Protein AF-A0A0L6WNC0-F1 (afdb_monomer)

Nearest PDB structures (foldseek):
  7a6g-assembly1_A  TM=7.742E-01  e=9.675E-08  Pseudomonas syringae pv. tomato
  3wmr-assembly3_C  TM=7.653E-01  e=1.031E-07  Streptomyces halstedii
  3nwo-assembly1_A  TM=6.683E-01  e=6.928E-06  Mycolicibacterium smegmatis MC2 155
  1xrp-assembly1_A  TM=7.077E-01  e=1.678E-04  Thermoplasma acidophilum
  1xrr-assembly1_A  TM=6.640E-01  e=1.220E-04  Thermoplasma acidophilum

Sequence (172 aa):
MPEDFSRDELIDLFIIELVNLLKKLDVKDSFSLVGHSWSPPGLRRLILTNSLASVDLWNQSNAQLIQAFPPSVQEGLIAGIFLGMTNPPQFFAALQEFHAVHGCTIKPFPPEYIYTLEQVFGLYGNPTVAAAGILQKESEDHRDESRKRWSIIDRLPQIRVPTFVINGRKDH

Structure (mmCIF, N/CA/C/O backbone):
data_AF-A0A0L6WNC0-F1
#
_entry.id   AF-A0A0L6WNC0-F1
#
loop_
_atom_site.group_PDB
_atom_site.id
_atom_site.type_symbol
_atom_site.label_atom_id
_atom_site.label_alt_id
_atom_site.label_comp_id
_atom_site.label_asym_id
_atom_site.label_entity_id
_atom_site.label_seq_id
_atom_site.pdbx_PDB_ins_code
_atom_site.Cartn_x
_atom_site.Cartn_y
_atom_site.Cartn_z
_atom_site.occupancy
_atom_site.B_iso_or_equiv
_atom_site.auth_seq_id
_atom_site.auth_comp_id
_atom_site.auth_asym_id
_atom_site.auth_atom_id
_atom_site.pdbx_PDB_model_num
ATOM 1 N N . MET A 1 1 ? 9.602 25.996 -1.889 1.00 30.64 1 MET A N 1
ATOM 2 C CA . MET A 1 1 ? 9.269 24.564 -1.773 1.00 30.64 1 MET A CA 1
ATOM 3 C C . MET A 1 1 ? 7.955 24.491 -1.025 1.00 30.64 1 MET A C 1
ATOM 5 O O . MET A 1 1 ? 7.821 25.287 -0.100 1.00 30.64 1 MET A O 1
ATOM 9 N N . PRO A 1 2 ? 6.980 23.663 -1.429 1.00 39.25 2 PRO A N 1
ATOM 10 C CA . PRO A 1 2 ? 5.874 23.360 -0.529 1.00 39.25 2 PRO A CA 1
ATOM 11 C C . PRO A 1 2 ? 6.473 22.732 0.734 1.00 39.25 2 PRO A C 1
ATOM 13 O O . PRO A 1 2 ? 7.497 22.058 0.642 1.00 39.25 2 PRO A O 1
ATOM 16 N N . GLU A 1 3 ? 5.905 23.025 1.897 1.00 45.56 3 GLU A N 1
ATOM 17 C CA . GLU A 1 3 ? 6.312 22.396 3.152 1.00 45.56 3 GLU A CA 1
ATOM 18 C C . GLU A 1 3 ? 6.183 20.873 2.995 1.00 45.56 3 GLU A C 1
ATOM 20 O O . GLU A 1 3 ? 5.107 20.370 2.664 1.00 45.56 3 GLU A O 1
ATOM 25 N N . ASP A 1 4 ? 7.297 20.151 3.140 1.00 62.91 4 ASP A N 1
ATOM 26 C CA . ASP A 1 4 ? 7.300 18.690 3.128 1.00 62.91 4 ASP A CA 1
ATOM 27 C C . ASP A 1 4 ? 6.566 18.229 4.394 1.00 62.91 4 ASP A C 1
ATOM 29 O O . ASP A 1 4 ? 7.131 18.263 5.487 1.00 62.91 4 ASP A O 1
ATOM 33 N N . PHE A 1 5 ? 5.299 17.825 4.261 1.00 61.28 5 PHE A N 1
ATOM 34 C CA . PHE A 1 5 ? 4.596 17.123 5.332 1.00 61.28 5 PHE A CA 1
ATOM 35 C C . PHE A 1 5 ? 5.359 15.840 5.657 1.00 61.28 5 PHE A C 1
ATOM 37 O O . PHE A 1 5 ? 5.644 15.024 4.773 1.00 61.28 5 PHE A O 1
ATOM 44 N N . SER A 1 6 ? 5.661 15.636 6.934 1.00 70.00 6 SER A N 1
ATOM 45 C CA . SER A 1 6 ? 6.123 14.342 7.409 1.00 70.00 6 SER A CA 1
ATOM 46 C C . SER A 1 6 ? 5.025 13.295 7.214 1.00 70.00 6 SER A C 1
ATOM 48 O O . SER A 1 6 ? 3.825 13.586 7.168 1.00 70.00 6 SER A O 1
ATOM 50 N N . ARG A 1 7 ? 5.425 12.028 7.098 1.00 72.88 7 ARG A N 1
ATOM 51 C CA . ARG A 1 7 ? 4.466 10.935 6.908 1.00 72.88 7 ARG A CA 1
ATOM 52 C C . ARG A 1 7 ? 3.498 10.796 8.085 1.00 72.88 7 ARG A C 1
ATOM 54 O O . ARG A 1 7 ? 2.342 10.443 7.868 1.00 72.88 7 ARG A O 1
ATOM 61 N N . ASP A 1 8 ? 3.955 11.077 9.301 1.00 73.44 8 ASP A N 1
ATOM 62 C CA . ASP A 1 8 ? 3.108 11.030 10.493 1.00 73.44 8 ASP A CA 1
ATOM 63 C C . ASP A 1 8 ? 2.047 12.136 10.457 1.00 73.44 8 ASP A C 1
ATOM 65 O O . ASP A 1 8 ? 0.876 11.853 10.698 1.00 73.44 8 ASP A O 1
ATOM 69 N N . GLU A 1 9 ? 2.401 13.349 10.017 1.00 80.00 9 GLU A N 1
ATOM 70 C CA . GLU A 1 9 ? 1.424 14.424 9.789 1.00 80.00 9 GLU A CA 1
ATOM 71 C C . GLU A 1 9 ? 0.405 14.054 8.703 1.00 80.00 9 GLU A C 1
ATOM 73 O O . GLU A 1 9 ? -0.777 14.376 8.824 1.00 80.00 9 GLU A O 1
ATOM 78 N N . LEU A 1 10 ? 0.832 13.336 7.659 1.00 81.75 10 LEU A N 1
ATOM 79 C CA . LEU A 1 10 ? -0.068 12.837 6.621 1.00 81.75 10 LEU A CA 1
ATOM 80 C C . LEU A 1 10 ? -1.030 11.764 7.164 1.00 81.75 10 LEU A C 1
ATOM 82 O O . LEU A 1 10 ? -2.218 11.774 6.839 1.00 81.75 10 LEU A O 1
ATOM 86 N N . ILE A 1 11 ? -0.546 10.847 8.006 1.00 82.50 11 ILE A N 1
ATOM 87 C CA . ILE A 1 11 ? -1.390 9.840 8.668 1.00 82.50 11 ILE A CA 1
ATOM 88 C C . ILE A 1 11 ? -2.394 10.524 9.598 1.00 82.50 11 ILE A C 1
ATOM 90 O O . ILE A 1 11 ? -3.585 10.208 9.547 1.00 82.50 11 ILE A O 1
ATOM 94 N N . ASP A 1 12 ? -1.943 11.484 10.403 1.00 84.56 12 ASP A N 1
ATOM 95 C CA . ASP A 1 12 ? -2.802 12.247 11.306 1.00 84.56 12 ASP A CA 1
ATOM 96 C C . ASP A 1 12 ? -3.861 13.048 10.536 1.00 84.56 12 ASP A C 1
ATOM 98 O O . ASP A 1 12 ? -5.026 13.071 10.942 1.00 84.56 12 ASP A O 1
ATOM 102 N N . LEU A 1 13 ? -3.508 13.624 9.380 1.00 89.31 13 LEU A N 1
ATOM 103 C CA . LEU A 1 13 ? -4.456 14.285 8.481 1.00 89.31 13 LEU A CA 1
ATOM 104 C C . LEU A 1 13 ? -5.577 13.332 8.041 1.00 89.31 13 LEU A C 1
ATOM 106 O O . LEU A 1 13 ? -6.754 13.676 8.173 1.00 89.31 13 LEU A O 1
ATOM 110 N N . PHE A 1 14 ? -5.239 12.126 7.572 1.00 88.31 14 PHE A N 1
ATOM 111 C CA . PHE A 1 14 ? -6.237 11.134 7.153 1.00 88.31 14 PHE A CA 1
ATOM 112 C C . PHE A 1 14 ? -7.080 10.610 8.324 1.00 88.31 14 PHE A C 1
ATOM 114 O O . PHE A 1 14 ? -8.278 10.357 8.166 1.00 88.31 14 PHE A O 1
ATOM 121 N N . ILE A 1 15 ? -6.498 10.491 9.521 1.00 87.44 15 ILE A N 1
ATOM 122 C CA . ILE A 1 15 ? -7.248 10.152 10.737 1.00 87.44 15 ILE A CA 1
ATOM 123 C C . ILE A 1 15 ? -8.268 11.253 11.051 1.00 87.44 15 ILE A C 1
ATOM 125 O O . ILE A 1 15 ? -9.439 10.954 11.297 1.00 87.44 15 ILE A O 1
ATOM 129 N N . ILE A 1 16 ? -7.857 12.524 11.017 1.00 91.12 16 ILE A N 1
ATOM 130 C CA . ILE A 1 16 ? -8.743 13.670 11.260 1.00 91.12 16 ILE A CA 1
ATOM 131 C C . ILE A 1 16 ? -9.864 13.717 10.217 1.00 91.12 16 ILE A C 1
ATOM 133 O O . ILE A 1 16 ? -11.028 13.910 10.581 1.00 91.12 16 ILE A O 1
ATOM 137 N N . GLU A 1 17 ? -9.545 13.504 8.940 1.00 92.81 17 GLU A N 1
ATOM 138 C CA . GLU A 1 17 ? -10.527 13.446 7.855 1.00 92.81 17 GLU A CA 1
ATOM 139 C C . GLU A 1 17 ? -11.576 12.352 8.103 1.00 92.81 17 GLU A C 1
ATOM 141 O O . GLU A 1 17 ? -12.779 12.634 8.083 1.00 92.81 17 GLU A O 1
ATOM 146 N N . LEU A 1 18 ? -11.142 11.133 8.438 1.00 90.38 18 LEU A N 1
ATOM 147 C CA . LEU A 1 18 ? -12.045 10.025 8.743 1.00 90.38 18 LEU A CA 1
ATOM 148 C C . LEU A 1 18 ? -12.920 10.328 9.971 1.00 90.38 18 LEU A C 1
ATOM 150 O O . LEU A 1 18 ? -14.136 10.130 9.924 1.00 90.38 18 LEU A O 1
ATOM 154 N N . VAL A 1 19 ? -12.352 10.868 11.056 1.00 90.12 19 VAL A N 1
ATOM 155 C CA . VAL A 1 19 ? -13.128 11.285 12.243 1.00 90.12 19 VAL A CA 1
ATOM 156 C C . VAL A 1 19 ? -14.189 12.324 11.877 1.00 90.12 19 VAL A C 1
ATOM 158 O O . VAL A 1 19 ? -15.326 12.240 12.352 1.00 90.12 19 VAL A O 1
ATOM 161 N N . ASN A 1 20 ? -13.842 13.305 11.043 1.00 93.88 20 ASN A N 1
ATOM 162 C CA . ASN A 1 20 ? -14.769 14.345 10.606 1.00 93.88 20 ASN A CA 1
ATOM 163 C C . ASN A 1 20 ? -15.895 13.772 9.743 1.00 93.88 20 ASN A C 1
ATOM 165 O O . ASN A 1 20 ? -17.057 14.129 9.949 1.00 93.88 20 ASN A O 1
ATOM 169 N N . LEU A 1 21 ? -15.580 12.839 8.842 1.00 94.25 21 LEU A N 1
ATOM 170 C CA . LEU A 1 21 ? -16.566 12.150 8.014 1.00 94.25 21 LEU A CA 1
ATOM 171 C C . LEU A 1 21 ? -17.555 11.342 8.867 1.00 94.25 21 LEU A C 1
ATOM 173 O O . LEU A 1 21 ? -18.767 11.495 8.723 1.00 94.25 21 LEU A O 1
ATOM 177 N N . LEU A 1 22 ? -17.053 10.541 9.810 1.00 92.62 22 LEU A N 1
ATOM 178 C CA . LEU A 1 22 ? -17.882 9.728 10.706 1.00 92.62 22 LEU A CA 1
ATOM 179 C C . LEU A 1 22 ? -18.820 10.580 11.570 1.00 92.62 22 LEU A C 1
ATOM 181 O O . LEU A 1 22 ? -19.973 10.204 11.785 1.00 92.62 22 LEU A O 1
ATOM 185 N N . LYS A 1 23 ? -18.337 11.735 12.052 1.00 93.56 23 LYS A N 1
ATOM 186 C CA . LYS A 1 23 ? -19.160 12.720 12.770 1.00 93.56 23 LYS A CA 1
ATOM 187 C C . LYS A 1 23 ? -20.221 13.330 11.857 1.00 93.56 23 LYS A C 1
ATOM 189 O O . LYS A 1 23 ? -21.371 13.437 12.262 1.00 93.56 23 LYS A O 1
ATOM 194 N N . LYS A 1 24 ? -19.849 13.728 10.637 1.00 96.50 24 LYS A N 1
ATOM 195 C CA . LYS A 1 24 ? -20.763 14.374 9.684 1.00 96.50 24 LYS A CA 1
ATOM 196 C C . LYS A 1 24 ? -21.896 13.449 9.238 1.00 96.50 24 LYS A C 1
ATOM 198 O O . LYS A 1 24 ? -22.997 13.933 8.992 1.00 96.50 24 LYS A O 1
ATOM 203 N N . LEU A 1 25 ? -21.615 12.153 9.141 1.00 96.19 25 LEU A N 1
ATOM 204 C CA . LEU A 1 25 ? -22.577 11.114 8.778 1.00 96.19 25 LEU A CA 1
ATOM 205 C C . LEU A 1 25 ? -23.340 10.529 9.981 1.00 96.19 25 LEU A C 1
ATOM 207 O O . LEU A 1 25 ? -24.189 9.671 9.776 1.00 96.19 25 LEU A O 1
ATOM 211 N N . ASP A 1 26 ? -23.042 10.972 11.208 1.00 95.00 26 ASP A N 1
ATOM 212 C CA . ASP A 1 26 ? -23.656 10.501 12.461 1.00 95.00 26 ASP A CA 1
ATOM 213 C C . ASP A 1 26 ? -23.529 8.982 12.715 1.00 95.00 26 ASP A C 1
ATOM 215 O O . ASP A 1 26 ? -24.416 8.324 13.249 1.00 95.00 26 ASP A O 1
ATOM 219 N N . VAL A 1 27 ? -22.387 8.399 12.333 1.00 93.38 27 VAL A N 1
ATOM 220 C CA . VAL A 1 27 ? -22.093 6.957 12.515 1.00 93.38 27 VAL A CA 1
ATOM 221 C C . VAL A 1 27 ? -20.880 6.691 13.406 1.00 93.38 27 VAL A C 1
ATOM 223 O O . VAL A 1 27 ? -20.449 5.548 13.558 1.00 93.38 27 VAL A O 1
ATOM 226 N N . LYS A 1 28 ? -20.327 7.738 14.028 1.00 89.00 28 LYS A N 1
ATOM 227 C CA . LYS A 1 28 ? -19.096 7.687 14.838 1.00 89.00 28 LYS A CA 1
ATOM 228 C C . LYS A 1 28 ? -19.114 6.649 15.970 1.00 89.00 28 LYS A C 1
ATOM 230 O O . LYS A 1 28 ? -18.059 6.154 16.340 1.00 89.00 28 LYS A O 1
ATOM 235 N N . ASP A 1 29 ? -20.287 6.307 16.502 1.00 88.50 29 ASP A N 1
ATOM 236 C CA . ASP A 1 29 ? -20.415 5.397 17.648 1.00 88.50 29 ASP A CA 1
ATOM 237 C C . ASP A 1 29 ? -20.630 3.925 17.230 1.00 88.50 29 ASP A C 1
ATOM 239 O O . ASP A 1 29 ? -20.617 3.024 18.074 1.00 88.50 29 ASP A O 1
ATOM 243 N N . SER A 1 30 ? -20.845 3.645 15.935 1.00 86.38 30 SER A N 1
ATOM 244 C CA . SER A 1 30 ? -21.080 2.283 15.446 1.00 86.38 30 SER A CA 1
ATOM 245 C C . SER A 1 30 ? -20.844 2.138 13.941 1.00 86.38 30 SER A C 1
ATOM 247 O O . SER A 1 30 ? -21.771 2.266 13.140 1.00 86.38 30 SER A O 1
ATOM 249 N N . PHE A 1 31 ? -19.633 1.731 13.564 1.00 85.44 31 PHE A N 1
ATOM 250 C CA . PHE A 1 31 ? -19.278 1.428 12.178 1.00 85.44 31 PHE A CA 1
ATOM 251 C C . PHE A 1 31 ? -18.322 0.233 12.082 1.00 85.44 31 PHE A C 1
ATOM 253 O O . PHE A 1 31 ? -17.727 -0.215 13.067 1.00 85.44 31 PHE A O 1
ATOM 260 N N . SER A 1 32 ? -18.211 -0.313 10.873 1.00 82.88 32 SER A N 1
ATOM 261 C CA . SER A 1 32 ? -17.163 -1.269 10.510 1.00 82.88 32 SER A CA 1
ATOM 262 C C . SER A 1 32 ? -16.210 -0.576 9.549 1.00 82.88 32 SER A C 1
ATOM 264 O O . SER A 1 32 ? -16.668 0.115 8.641 1.00 82.88 32 SER A O 1
ATOM 266 N N . LEU A 1 33 ? -14.907 -0.752 9.754 1.00 80.81 33 LEU A N 1
ATOM 267 C CA . LEU A 1 33 ? -13.879 -0.199 8.882 1.00 80.81 33 LEU A CA 1
ATOM 268 C C . LEU A 1 33 ? -13.238 -1.338 8.088 1.00 80.81 33 LEU A C 1
ATOM 270 O O . LEU A 1 33 ? -12.717 -2.294 8.667 1.00 80.81 33 LEU A O 1
ATOM 274 N N . VAL A 1 34 ? -13.286 -1.217 6.764 1.00 78.69 34 VAL A N 1
ATOM 275 C CA . VAL A 1 34 ? -12.422 -1.974 5.855 1.00 78.69 34 VAL A CA 1
ATOM 276 C C . VAL A 1 34 ? -11.294 -1.027 5.491 1.00 78.69 34 VAL A C 1
ATOM 278 O O . VAL A 1 34 ? -11.527 -0.009 4.845 1.00 78.69 34 VAL A O 1
ATOM 281 N N . GLY A 1 35 ? -10.099 -1.296 5.994 1.00 66.81 35 GLY A N 1
ATOM 282 C CA . GLY A 1 35 ? -8.997 -0.349 5.903 1.00 66.81 35 GLY A CA 1
ATOM 283 C C . GLY A 1 35 ? -7.838 -0.744 6.800 1.00 66.81 35 GLY A C 1
ATOM 284 O O . GLY A 1 35 ? -7.951 -1.660 7.612 1.00 66.81 35 GLY A O 1
ATOM 285 N N . HIS A 1 36 ? -6.715 -0.055 6.630 1.00 51.31 36 HIS A N 1
ATOM 286 C CA . HIS A 1 36 ? -5.450 -0.414 7.253 1.00 51.31 36 HIS A CA 1
ATOM 287 C C . HIS A 1 36 ? -5.096 0.475 8.463 1.00 51.31 36 HIS A C 1
ATOM 289 O O . HIS A 1 36 ? -5.490 1.633 8.525 1.00 51.31 36 HIS A O 1
ATOM 295 N N . SER A 1 37 ? -4.313 -0.092 9.389 1.00 48.66 37 SER A N 1
ATOM 296 C CA . SER A 1 37 ? -3.500 0.556 10.439 1.00 48.66 37 SER A CA 1
ATOM 297 C C . SER A 1 37 ? -4.145 1.237 11.658 1.00 48.66 37 SER A C 1
ATOM 299 O O . SER A 1 37 ? -3.410 1.481 12.617 1.00 48.66 37 SER A O 1
ATOM 301 N N . TRP A 1 38 ? -5.460 1.498 11.712 1.00 58.34 38 TRP A N 1
ATOM 302 C CA . TRP A 1 38 ? -6.047 2.262 12.832 1.00 58.34 38 TRP A CA 1
ATOM 303 C C . TRP A 1 38 ? -7.342 1.686 13.438 1.00 58.34 38 TRP A C 1
ATOM 305 O O . TRP A 1 38 ? -8.142 1.026 12.779 1.00 58.34 38 TRP A O 1
ATOM 315 N N . SER A 1 39 ? -7.540 1.942 14.741 1.00 60.88 39 SER A N 1
ATOM 316 C CA . SER A 1 39 ? -8.721 1.574 15.533 1.00 60.88 39 SER A CA 1
ATOM 317 C C . SER A 1 39 ? -9.313 2.786 16.274 1.00 60.88 39 SER A C 1
ATOM 319 O O . SER A 1 39 ? -8.906 3.073 17.402 1.00 60.88 39 SER A O 1
ATOM 321 N N . PRO A 1 40 ? -10.271 3.507 15.666 1.00 68.50 40 PRO A N 1
ATOM 322 C CA . PRO A 1 40 ? -11.022 4.565 16.341 1.00 68.50 40 PRO A CA 1
ATOM 323 C C . PRO A 1 40 ? -11.860 4.050 17.520 1.00 68.50 40 PRO A C 1
ATOM 325 O O . PRO A 1 40 ? -12.343 2.912 17.484 1.00 68.50 40 PRO A O 1
ATOM 328 N N . PRO A 1 41 ? -12.146 4.901 18.526 1.00 68.12 41 PRO A N 1
ATOM 329 C CA . PRO A 1 41 ? -13.249 4.659 19.451 1.00 68.12 41 PRO A CA 1
ATOM 330 C C . PRO A 1 41 ? -14.540 4.354 18.677 1.00 68.12 41 PRO A C 1
ATOM 332 O O . PRO A 1 41 ? -14.845 5.025 17.694 1.00 68.12 41 PRO A O 1
ATOM 335 N N . GLY A 1 42 ? -15.280 3.327 19.101 1.00 77.50 42 GLY A N 1
ATOM 336 C CA . GLY A 1 42 ? -16.491 2.870 18.406 1.00 77.50 42 GLY A CA 1
ATOM 337 C C . GLY A 1 42 ? -16.253 1.825 17.306 1.00 77.50 42 GLY A C 1
ATOM 338 O O . GLY A 1 42 ? -17.224 1.247 16.810 1.00 77.50 42 GLY A O 1
ATOM 339 N N . LEU A 1 43 ? -14.994 1.510 16.960 1.00 82.94 43 LEU A N 1
ATOM 340 C CA . LEU A 1 43 ? -14.688 0.416 16.038 1.00 82.94 43 LEU A CA 1
ATOM 341 C C . LEU A 1 43 ? -15.121 -0.929 16.636 1.00 82.94 43 LEU A C 1
ATOM 343 O O . LEU A 1 43 ? -14.730 -1.286 17.747 1.00 82.94 43 LEU A O 1
ATOM 347 N N . ARG A 1 44 ? -15.910 -1.704 15.882 1.00 87.94 44 ARG A N 1
ATOM 348 C CA . ARG A 1 44 ? -16.385 -3.029 16.326 1.00 87.94 44 ARG A CA 1
ATOM 349 C C . ARG A 1 44 ? -15.555 -4.191 15.795 1.00 87.94 44 ARG A C 1
ATOM 351 O O . ARG A 1 44 ? -15.431 -5.209 16.471 1.00 87.94 44 ARG A O 1
ATOM 358 N N . ARG A 1 45 ? -15.059 -4.073 14.564 1.00 89.94 45 ARG A N 1
ATOM 359 C CA . ARG A 1 45 ? -14.299 -5.103 13.844 1.00 89.94 45 ARG A CA 1
ATOM 360 C C . ARG A 1 45 ? -13.331 -4.430 12.885 1.00 89.94 45 ARG A C 1
ATOM 362 O O . ARG A 1 45 ? -13.683 -3.401 12.310 1.00 89.94 45 ARG A O 1
ATOM 369 N N . LEU A 1 46 ? -12.172 -5.046 12.692 1.00 88.06 46 LEU A N 1
ATOM 370 C CA . LEU A 1 46 ? -11.155 -4.607 11.743 1.00 88.06 46 LEU A CA 1
ATOM 371 C C . LEU A 1 46 ? -10.960 -5.679 10.667 1.00 88.06 46 LEU A C 1
ATOM 373 O O . LEU A 1 46 ? -10.777 -6.852 10.993 1.00 88.06 46 LEU A O 1
ATOM 377 N N . ILE A 1 47 ? -11.006 -5.285 9.396 1.00 90.44 47 ILE A N 1
ATOM 378 C CA . ILE A 1 47 ? -10.682 -6.168 8.271 1.00 90.44 47 ILE A CA 1
ATOM 379 C C . ILE A 1 47 ? -9.491 -5.567 7.526 1.00 90.44 47 ILE A C 1
ATOM 381 O O . ILE A 1 47 ? -9.610 -4.493 6.937 1.00 90.44 47 ILE A O 1
ATOM 385 N N . LEU A 1 48 ? -8.364 -6.279 7.553 1.00 90.19 48 LEU A N 1
ATOM 386 C CA . LEU A 1 48 ? -7.141 -5.940 6.829 1.00 90.19 48 LEU A CA 1
ATOM 387 C C . LEU A 1 48 ? -7.096 -6.776 5.548 1.00 90.19 48 LEU A C 1
ATOM 389 O O . LEU A 1 48 ? -6.942 -7.997 5.610 1.00 90.19 48 LEU A O 1
ATOM 393 N N . THR A 1 49 ? -7.268 -6.129 4.397 1.00 90.62 49 THR A N 1
ATOM 394 C CA . THR A 1 49 ? -7.271 -6.793 3.086 1.00 90.62 49 THR A CA 1
ATOM 395 C C . THR A 1 49 ? -6.055 -6.355 2.285 1.00 90.62 49 THR A C 1
ATOM 397 O O . THR A 1 49 ? -5.907 -5.152 2.065 1.00 90.62 49 THR A O 1
ATOM 400 N N . ASN A 1 50 ? -5.224 -7.294 1.829 1.00 90.62 50 ASN A N 1
ATOM 401 C CA . ASN A 1 50 ? -4.090 -7.031 0.927 1.00 90.62 50 ASN A CA 1
ATOM 402 C C . ASN A 1 50 ? -3.217 -5.856 1.407 1.00 90.62 50 ASN A C 1
ATOM 404 O O . ASN A 1 50 ? -3.101 -4.812 0.770 1.00 90.62 50 ASN A O 1
ATOM 408 N N . SER A 1 51 ? -2.748 -5.973 2.646 1.00 89.06 51 SER A N 1
ATOM 409 C CA . SER A 1 51 ? -2.210 -4.873 3.440 1.00 89.06 51 SER A CA 1
ATOM 410 C C . SER A 1 51 ? -0.805 -5.177 3.961 1.00 89.06 51 SER A C 1
ATOM 412 O O . SER A 1 51 ? -0.502 -6.328 4.268 1.00 89.06 51 SER A O 1
ATOM 414 N N . LEU A 1 52 ? 0.023 -4.141 4.141 1.00 90.31 52 LEU A N 1
ATOM 415 C CA . LEU A 1 52 ? 1.396 -4.253 4.654 1.00 90.31 52 LEU A CA 1
ATOM 416 C C . LEU A 1 52 ? 1.531 -3.657 6.058 1.00 90.31 52 LEU A C 1
ATOM 418 O O . LEU A 1 52 ? 1.103 -2.537 6.288 1.00 90.31 52 LEU A O 1
ATOM 422 N N . ALA A 1 53 ? 2.203 -4.340 6.987 1.00 91.56 53 ALA A N 1
ATOM 423 C CA . ALA A 1 53 ? 2.489 -3.790 8.321 1.00 91.56 53 ALA A CA 1
ATOM 424 C C . ALA A 1 53 ? 3.792 -2.963 8.389 1.00 91.56 53 ALA A C 1
ATOM 426 O O . ALA A 1 53 ? 4.023 -2.254 9.368 1.00 91.56 53 ALA A O 1
ATOM 427 N N . SER A 1 54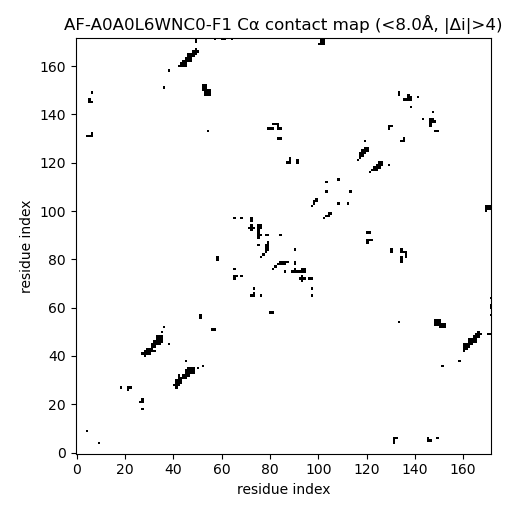 ? 4.650 -3.076 7.370 1.00 91.25 54 SER A N 1
ATOM 428 C CA . SER A 1 54 ? 5.942 -2.391 7.264 1.00 91.25 54 SER A CA 1
ATOM 429 C C . SER A 1 54 ? 6.335 -2.221 5.799 1.00 91.25 54 SER A C 1
ATOM 431 O O . SER A 1 54 ? 6.238 -3.170 5.018 1.00 91.25 54 SER A O 1
ATOM 433 N N . VAL A 1 55 ? 6.814 -1.027 5.441 1.00 88.94 55 VAL A N 1
ATOM 434 C CA . VAL A 1 55 ? 7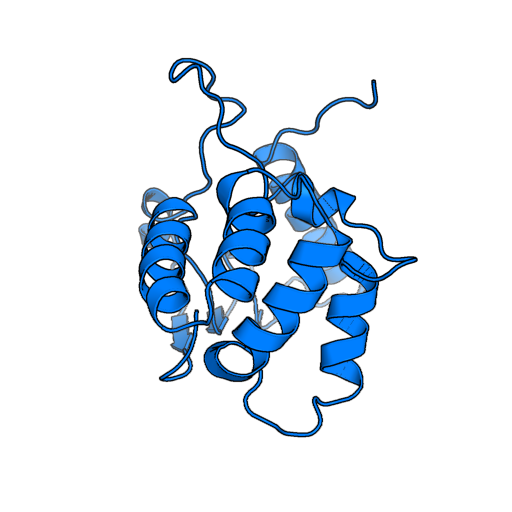.321 -0.731 4.091 1.00 88.94 55 VAL A CA 1
ATOM 435 C C . VAL A 1 55 ? 8.592 -1.527 3.791 1.00 88.94 55 VAL A C 1
ATOM 437 O O . VAL A 1 55 ? 8.784 -1.939 2.655 1.00 88.94 55 VAL A O 1
ATOM 440 N N . ASP A 1 56 ? 9.428 -1.826 4.788 1.00 90.12 56 ASP A N 1
ATOM 441 C CA . ASP A 1 56 ? 10.619 -2.663 4.585 1.00 90.12 56 ASP A CA 1
ATOM 442 C C . ASP A 1 56 ? 10.262 -4.099 4.208 1.00 90.12 56 ASP A C 1
ATOM 444 O O . ASP A 1 56 ? 10.831 -4.650 3.266 1.00 90.12 56 ASP A O 1
ATOM 448 N N . LEU A 1 57 ? 9.299 -4.701 4.912 1.00 93.44 57 LEU A N 1
ATOM 449 C CA . LEU A 1 57 ? 8.832 -6.051 4.587 1.00 93.44 57 LEU A CA 1
ATOM 450 C C . LEU A 1 57 ? 8.147 -6.086 3.216 1.00 93.44 57 LEU A C 1
ATOM 452 O O . LEU A 1 57 ? 8.363 -7.018 2.445 1.00 93.44 57 LEU A O 1
ATOM 456 N N . TRP A 1 58 ? 7.375 -5.049 2.887 1.00 92.88 58 TRP A N 1
ATOM 457 C CA . TRP A 1 58 ? 6.748 -4.906 1.573 1.00 92.88 58 TRP A CA 1
ATOM 458 C C . TRP A 1 58 ? 7.784 -4.746 0.451 1.00 92.88 58 TRP A C 1
ATOM 460 O O . TRP A 1 58 ? 7.703 -5.417 -0.575 1.00 92.88 58 TRP A O 1
ATOM 470 N N . ASN A 1 59 ? 8.826 -3.942 0.670 1.00 92.06 59 ASN A N 1
ATOM 471 C CA . ASN A 1 59 ? 9.944 -3.794 -0.260 1.00 92.06 59 ASN A CA 1
ATOM 472 C C . ASN A 1 59 ? 10.684 -5.119 -0.481 1.00 92.06 59 ASN A C 1
ATOM 474 O O . ASN A 1 59 ? 11.029 -5.440 -1.617 1.00 92.06 59 ASN A O 1
ATOM 478 N N . GLN A 1 60 ? 10.899 -5.905 0.577 1.00 93.94 60 GLN A N 1
ATOM 479 C CA . GLN A 1 60 ? 11.506 -7.235 0.474 1.00 93.94 60 GLN A CA 1
ATOM 480 C C . GLN A 1 60 ? 10.628 -8.210 -0.324 1.00 93.94 60 GLN A C 1
ATOM 482 O O . GLN A 1 60 ? 11.154 -8.915 -1.185 1.00 93.94 60 GLN A O 1
ATOM 487 N N . SER A 1 61 ? 9.312 -8.223 -0.076 1.00 94.75 61 SER A N 1
ATOM 488 C CA . SER A 1 61 ? 8.335 -9.015 -0.842 1.00 94.75 61 SER A CA 1
ATOM 489 C C . SER A 1 61 ? 8.395 -8.658 -2.328 1.00 94.75 61 SER A C 1
ATOM 491 O O . SER A 1 61 ? 8.701 -9.507 -3.168 1.00 94.75 61 SER A O 1
ATOM 493 N N . ASN A 1 62 ? 8.240 -7.373 -2.657 1.00 94.69 62 ASN A N 1
ATOM 494 C CA . ASN A 1 62 ? 8.287 -6.905 -4.040 1.00 94.69 62 ASN A CA 1
ATOM 495 C C . ASN A 1 62 ? 9.621 -7.208 -4.712 1.00 94.69 62 ASN A C 1
ATOM 497 O O . ASN A 1 62 ? 9.628 -7.679 -5.844 1.00 94.69 62 ASN A O 1
ATOM 501 N N . ALA A 1 63 ? 10.751 -7.005 -4.031 1.00 95.12 63 ALA A N 1
ATOM 502 C CA . ALA A 1 63 ? 12.062 -7.316 -4.593 1.00 95.12 63 ALA A CA 1
ATOM 503 C C . ALA A 1 63 ? 12.190 -8.793 -5.004 1.00 95.12 63 ALA A C 1
ATOM 505 O O . ALA A 1 63 ? 12.856 -9.086 -5.995 1.00 95.12 63 ALA A O 1
ATOM 506 N N . GLN A 1 64 ? 11.545 -9.718 -4.286 1.00 96.88 64 GLN A N 1
ATOM 507 C CA . GLN A 1 64 ? 11.507 -11.136 -4.654 1.00 96.88 64 GLN A CA 1
ATOM 508 C C . GLN A 1 64 ? 10.563 -11.387 -5.834 1.00 96.88 64 GLN A C 1
ATOM 510 O O . GLN A 1 64 ? 10.946 -12.053 -6.794 1.00 96.88 64 GLN A O 1
ATOM 515 N N . LEU A 1 65 ? 9.350 -10.829 -5.796 1.00 97.25 65 LEU A N 1
ATOM 516 C CA . LEU A 1 65 ? 8.342 -11.023 -6.844 1.00 97.25 65 LEU A CA 1
ATOM 517 C C . LEU A 1 65 ? 8.787 -10.442 -8.194 1.00 97.25 65 LEU A C 1
ATOM 519 O O . LEU A 1 65 ? 8.580 -11.062 -9.237 1.00 97.25 65 LEU A O 1
ATOM 523 N N . ILE A 1 66 ? 9.462 -9.291 -8.175 1.00 97.31 66 ILE A N 1
ATOM 524 C CA . ILE A 1 66 ? 9.979 -8.598 -9.362 1.00 97.31 66 ILE A CA 1
ATOM 525 C C . ILE A 1 66 ? 10.944 -9.48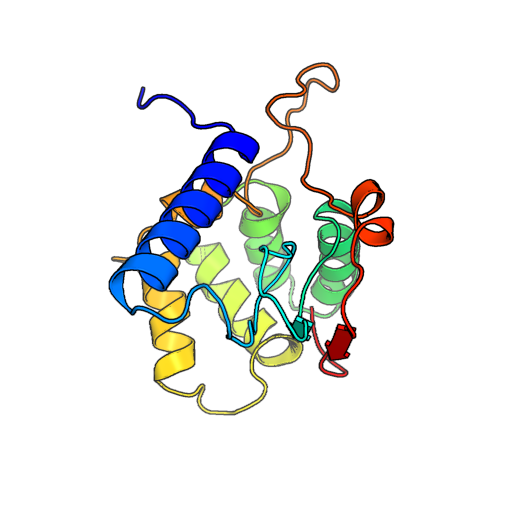2 -10.166 1.00 97.31 66 ILE A C 1
ATOM 527 O O . ILE A 1 66 ? 10.955 -9.401 -11.393 1.00 97.31 66 ILE A O 1
ATOM 531 N N . GLN A 1 67 ? 11.704 -10.376 -9.524 1.00 97.25 67 GLN A N 1
ATOM 532 C CA . GLN A 1 67 ? 12.685 -11.232 -10.212 1.00 97.25 67 GLN A CA 1
ATOM 533 C C . GLN A 1 67 ? 12.058 -12.152 -11.269 1.00 97.25 67 GLN 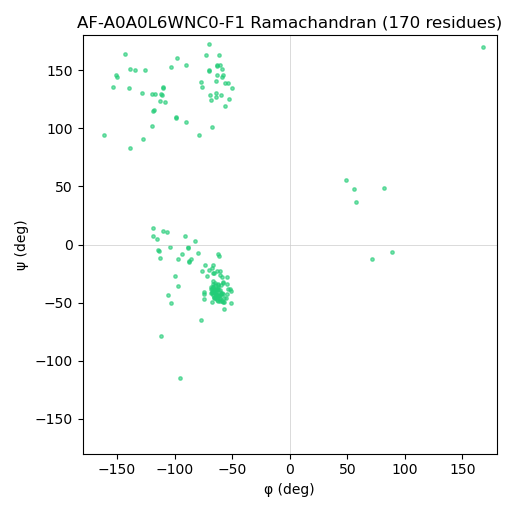A C 1
ATOM 535 O O . GLN A 1 67 ? 12.749 -12.584 -12.190 1.00 97.25 67 GLN A O 1
ATOM 540 N N . ALA A 1 68 ? 10.758 -12.444 -11.162 1.00 97.19 68 ALA A N 1
ATOM 541 C CA . ALA A 1 68 ? 10.037 -13.279 -12.120 1.00 97.19 68 ALA A CA 1
ATOM 542 C C . ALA A 1 68 ? 9.635 -12.540 -13.414 1.00 97.19 68 ALA A C 1
ATOM 544 O O . ALA A 1 68 ? 9.127 -13.174 -14.341 1.00 97.19 68 ALA A O 1
ATOM 545 N N . PHE A 1 69 ? 9.834 -11.221 -13.492 1.00 98.12 69 PHE A N 1
ATOM 546 C CA . PHE A 1 69 ? 9.403 -10.393 -14.619 1.00 98.12 69 PHE A CA 1
ATOM 547 C C . PHE A 1 69 ? 10.530 -10.122 -15.627 1.00 98.12 69 PHE A C 1
ATOM 549 O O . PHE A 1 69 ? 11.707 -10.230 -15.283 1.00 98.12 69 PHE A O 1
ATOM 556 N N . PRO A 1 70 ? 10.210 -9.735 -16.877 1.00 98.19 70 PRO A N 1
ATOM 557 C CA . PRO A 1 70 ? 11.214 -9.326 -17.858 1.00 98.19 70 PRO A CA 1
ATOM 558 C C . PRO A 1 70 ? 12.055 -8.127 -17.383 1.00 98.19 70 PRO A C 1
ATOM 560 O O . PRO A 1 70 ? 11.519 -7.272 -16.674 1.00 98.19 70 PRO A O 1
ATOM 563 N N . PRO A 1 71 ? 13.322 -7.986 -17.827 1.00 97.62 71 PRO A N 1
ATOM 564 C CA . PRO A 1 71 ? 14.214 -6.908 -17.382 1.00 97.62 71 PRO A CA 1
ATOM 565 C C . PRO A 1 71 ? 13.613 -5.500 -17.481 1.00 97.62 71 PRO A C 1
ATOM 567 O O . PRO A 1 71 ? 13.729 -4.718 -16.545 1.00 97.62 71 PRO A O 1
ATOM 570 N N . SER A 1 72 ? 12.878 -5.200 -18.555 1.00 96.31 72 SER A N 1
ATOM 571 C CA . SER A 1 72 ? 12.226 -3.896 -18.742 1.00 96.31 72 SER A CA 1
ATOM 572 C C . SER A 1 72 ? 11.170 -3.577 -17.674 1.00 96.31 72 SER A C 1
ATOM 574 O O . SER A 1 72 ? 11.022 -2.421 -17.277 1.00 96.31 72 SER A O 1
ATOM 576 N N . VAL A 1 73 ? 10.447 -4.593 -17.191 1.00 97.69 73 VAL A N 1
ATOM 577 C CA . VAL A 1 73 ? 9.472 -4.461 -16.099 1.00 97.69 73 VAL A CA 1
ATOM 578 C C . VAL A 1 73 ? 10.202 -4.315 -14.765 1.00 97.69 73 VAL A C 1
ATOM 580 O O . VAL A 1 73 ? 9.824 -3.471 -13.954 1.00 97.69 73 VAL A O 1
ATOM 583 N N . GLN A 1 74 ? 11.286 -5.069 -14.553 1.00 97.38 74 GLN A N 1
ATOM 584 C CA . GLN A 1 74 ? 12.110 -4.933 -13.349 1.00 97.38 74 GLN A CA 1
ATOM 585 C C . GLN A 1 74 ? 12.671 -3.515 -13.209 1.00 97.38 74 GLN A C 1
ATOM 587 O O . GLN A 1 74 ? 12.525 -2.902 -12.154 1.00 97.38 74 GLN A O 1
ATOM 592 N N . GLU A 1 75 ? 13.251 -2.966 -14.278 1.00 95.88 75 GLU A N 1
ATOM 593 C CA . GLU A 1 75 ? 13.799 -1.606 -14.306 1.00 95.88 75 GLU A CA 1
ATOM 594 C C . GLU A 1 75 ? 12.743 -0.552 -13.949 1.00 95.88 75 GLU A C 1
ATOM 596 O O . GLU A 1 75 ? 12.993 0.314 -13.109 1.00 95.88 75 GLU A O 1
ATOM 601 N N . GLY A 1 76 ? 11.543 -0.653 -14.534 1.00 95.69 76 GLY A N 1
ATOM 602 C CA . GLY A 1 76 ? 10.446 0.270 -14.246 1.00 95.69 76 GLY A CA 1
ATOM 603 C C . GLY A 1 76 ? 9.965 0.190 -12.796 1.00 95.69 76 GLY A C 1
ATOM 604 O O . GLY A 1 76 ? 9.778 1.224 -12.153 1.00 95.69 76 GLY A O 1
ATOM 605 N N . LEU A 1 77 ? 9.817 -1.022 -12.253 1.00 95.44 77 LEU A N 1
ATOM 606 C CA . LEU A 1 77 ? 9.418 -1.226 -10.857 1.00 95.44 77 LEU A CA 1
ATOM 607 C C . LEU A 1 77 ? 10.495 -0.743 -9.885 1.00 95.44 77 LEU A C 1
ATOM 609 O O . LEU A 1 77 ? 10.156 -0.118 -8.884 1.00 95.44 77 LEU A O 1
ATOM 613 N N . ILE A 1 78 ? 11.780 -0.949 -10.189 1.00 92.19 78 ILE A N 1
ATOM 614 C CA . ILE A 1 78 ? 12.880 -0.459 -9.352 1.00 92.19 78 ILE A CA 1
ATOM 615 C C . ILE A 1 78 ? 12.911 1.072 -9.323 1.00 92.19 78 ILE A C 1
ATOM 617 O O . ILE A 1 78 ? 12.996 1.667 -8.245 1.00 92.19 78 ILE A O 1
ATOM 621 N N . ALA A 1 79 ? 12.786 1.712 -10.490 1.00 88.50 79 ALA A N 1
ATOM 622 C CA . ALA A 1 79 ? 12.733 3.168 -10.607 1.00 88.50 79 ALA A CA 1
ATOM 623 C C . ALA A 1 79 ? 11.548 3.782 -9.839 1.00 88.50 79 ALA A C 1
ATOM 625 O O . ALA A 1 79 ? 11.663 4.873 -9.279 1.00 88.50 79 ALA A O 1
ATOM 626 N N . GLY A 1 80 ? 10.417 3.074 -9.792 1.00 86.94 80 GLY A N 1
ATOM 627 C CA . GLY A 1 80 ? 9.228 3.474 -9.047 1.00 86.94 80 GLY A CA 1
ATOM 628 C C . GLY A 1 80 ? 9.324 3.243 -7.546 1.00 86.94 80 GLY A C 1
ATOM 629 O O . GLY A 1 80 ? 9.306 4.196 -6.771 1.00 86.94 80 GLY A O 1
ATOM 630 N N . ILE A 1 81 ? 9.415 1.971 -7.155 1.00 87.88 81 ILE A N 1
ATOM 631 C CA . ILE A 1 81 ? 9.241 1.488 -5.780 1.00 87.88 81 ILE A CA 1
ATOM 632 C C . ILE A 1 81 ? 10.446 1.831 -4.903 1.00 87.88 81 ILE A C 1
ATOM 634 O O . ILE A 1 81 ? 10.273 2.260 -3.766 1.00 87.88 81 ILE A O 1
ATOM 638 N N . PHE A 1 82 ? 11.670 1.662 -5.414 1.00 86.44 82 PHE A N 1
ATOM 639 C CA . PHE A 1 82 ? 12.880 1.787 -4.592 1.00 86.44 82 PHE A CA 1
ATOM 640 C C . PHE A 1 82 ? 13.581 3.139 -4.741 1.00 86.44 82 PHE A C 1
ATOM 642 O O . PHE A 1 82 ? 14.258 3.580 -3.812 1.00 86.44 82 PHE A O 1
ATOM 649 N N . LEU A 1 83 ? 13.431 3.802 -5.892 1.00 84.75 83 LEU A N 1
ATOM 650 C CA . LEU A 1 83 ? 14.112 5.069 -6.185 1.00 84.75 83 LEU A CA 1
ATOM 651 C C . LEU A 1 83 ? 13.207 6.305 -6.081 1.00 84.75 83 LEU A C 1
ATOM 653 O O . LEU A 1 83 ? 13.708 7.419 -6.221 1.00 84.75 83 LEU A O 1
ATOM 657 N N . GLY A 1 84 ? 11.915 6.131 -5.789 1.00 82.62 84 GLY A N 1
ATOM 658 C CA . GLY A 1 84 ? 10.977 7.235 -5.583 1.00 82.62 84 GLY A CA 1
ATOM 659 C C . GLY A 1 84 ? 10.420 7.830 -6.876 1.00 82.62 84 GLY A C 1
ATOM 660 O O . GLY A 1 84 ? 10.421 9.046 -7.045 1.00 82.62 84 GLY A O 1
ATOM 661 N N . MET A 1 85 ? 9.942 6.978 -7.789 1.00 84.06 85 MET A N 1
ATOM 662 C CA . MET A 1 85 ? 9.291 7.371 -9.051 1.00 84.06 85 MET A CA 1
ATOM 663 C C . MET A 1 85 ? 10.128 8.293 -9.950 1.00 84.06 85 MET A C 1
ATOM 665 O O . MET A 1 85 ? 9.628 9.275 -10.497 1.00 84.06 85 MET A O 1
ATOM 669 N N . THR A 1 86 ? 11.396 7.947 -10.177 1.00 85.75 86 THR A N 1
ATOM 670 C CA . THR A 1 86 ? 12.304 8.740 -11.032 1.00 85.75 86 THR A CA 1
ATOM 671 C C . THR A 1 86 ? 11.919 8.742 -12.517 1.00 85.75 86 THR A C 1
ATOM 673 O O . THR A 1 86 ? 12.321 9.643 -13.252 1.00 85.75 86 THR A O 1
ATOM 676 N N . ASN A 1 87 ? 11.122 7.765 -12.965 1.00 88.31 87 ASN A N 1
ATOM 677 C CA . ASN A 1 87 ? 10.566 7.694 -14.318 1.00 88.31 87 ASN A CA 1
ATOM 678 C C . ASN A 1 87 ? 9.090 7.239 -14.282 1.00 88.31 87 ASN A C 1
ATOM 680 O O . ASN A 1 87 ? 8.811 6.047 -14.446 1.00 88.31 87 ASN A O 1
ATOM 684 N N . PRO A 1 88 ? 8.131 8.158 -14.050 1.00 88.31 88 PRO A N 1
ATOM 685 C CA . PRO A 1 88 ? 6.726 7.800 -13.847 1.00 88.31 88 PRO A CA 1
ATOM 686 C C . PRO A 1 88 ? 6.071 7.040 -15.016 1.00 88.31 88 PRO A C 1
ATOM 688 O O . PRO A 1 88 ? 5.392 6.051 -14.743 1.00 88.31 88 PRO A O 1
ATOM 691 N N . PRO A 1 89 ? 6.291 7.393 -16.304 1.00 92.38 89 PRO A N 1
ATOM 692 C CA . PRO A 1 89 ? 5.718 6.629 -17.416 1.00 92.38 89 PRO A CA 1
ATOM 693 C C . PRO A 1 89 ? 6.222 5.182 -17.490 1.00 92.38 89 PRO A C 1
ATOM 695 O O . PRO A 1 89 ? 5.429 4.260 -17.683 1.00 92.38 89 PRO A O 1
ATOM 698 N N . GLN A 1 90 ? 7.531 4.969 -17.308 1.00 93.81 90 GLN A N 1
ATOM 699 C CA . GLN A 1 90 ? 8.114 3.623 -17.301 1.00 93.81 90 GLN A CA 1
ATOM 700 C C . GLN A 1 90 ? 7.624 2.819 -16.094 1.00 93.81 90 GLN A C 1
ATOM 702 O O . GLN A 1 90 ? 7.291 1.642 -16.233 1.00 93.81 90 GLN A O 1
ATOM 707 N N . PHE A 1 91 ? 7.542 3.460 -14.925 1.00 94.12 91 PHE A N 1
ATOM 708 C CA . PHE A 1 91 ? 6.995 2.839 -13.727 1.00 94.12 91 PHE A CA 1
ATOM 709 C C . PHE A 1 91 ? 5.541 2.420 -13.931 1.00 94.12 91 PHE A C 1
ATOM 711 O O . PHE A 1 91 ? 5.207 1.281 -13.628 1.00 94.12 91 PHE A O 1
ATOM 718 N N . PHE A 1 92 ? 4.687 3.282 -14.489 1.00 95.50 92 PHE A N 1
ATOM 719 C CA . PHE A 1 92 ? 3.275 2.954 -14.669 1.00 95.50 92 PHE A CA 1
ATOM 720 C C . PHE A 1 92 ? 3.071 1.764 -15.614 1.00 95.50 92 PHE A C 1
ATOM 722 O O . PHE A 1 92 ? 2.303 0.856 -15.299 1.00 95.50 92 PHE A O 1
ATOM 729 N N . ALA A 1 93 ? 3.801 1.719 -16.732 1.00 96.06 93 ALA A N 1
ATOM 730 C CA . ALA A 1 93 ? 3.755 0.579 -17.646 1.00 96.06 93 ALA A CA 1
ATOM 731 C C . ALA A 1 93 ? 4.192 -0.725 -16.952 1.00 96.06 93 ALA A C 1
ATOM 733 O O . ALA A 1 93 ? 3.506 -1.743 -17.042 1.00 96.06 93 ALA A O 1
ATOM 734 N N . ALA A 1 94 ? 5.294 -0.686 -16.199 1.00 97.31 94 ALA A N 1
ATOM 735 C CA . ALA A 1 94 ? 5.782 -1.842 -15.452 1.00 97.31 94 ALA A CA 1
ATOM 736 C C . ALA A 1 94 ? 4.828 -2.262 -14.316 1.00 97.31 94 ALA A C 1
ATOM 738 O O . ALA A 1 94 ? 4.626 -3.453 -14.079 1.00 97.31 94 ALA A O 1
ATOM 739 N N . LEU A 1 95 ? 4.190 -1.294 -13.653 1.00 95.81 95 LEU A N 1
ATOM 740 C CA . LEU A 1 95 ? 3.202 -1.518 -12.602 1.00 95.81 95 LEU A CA 1
ATOM 741 C C . LEU A 1 95 ? 1.976 -2.259 -13.138 1.00 95.81 95 LEU A C 1
ATOM 743 O O . LEU A 1 95 ? 1.464 -3.139 -12.456 1.00 95.81 95 LEU A O 1
ATOM 747 N N . GLN A 1 96 ? 1.518 -1.959 -14.357 1.00 96.38 96 GLN A N 1
ATOM 748 C CA . GLN A 1 96 ? 0.393 -2.673 -14.971 1.00 96.38 96 GLN A CA 1
ATOM 749 C C . GLN A 1 96 ? 0.708 -4.154 -15.224 1.00 96.38 96 GLN A C 1
ATOM 751 O O . GLN A 1 96 ? -0.139 -5.010 -14.958 1.00 96.38 96 GLN A O 1
ATOM 756 N N . GLU A 1 97 ? 1.920 -4.470 -15.687 1.00 97.44 97 GLU A N 1
ATOM 757 C CA . GLU A 1 97 ? 2.379 -5.855 -15.865 1.00 97.44 97 GLU A CA 1
ATOM 758 C C . GLU A 1 97 ? 2.512 -6.574 -14.519 1.00 97.44 97 GLU A C 1
ATOM 760 O O . GLU A 1 97 ? 2.032 -7.695 -14.350 1.00 97.44 97 GLU A O 1
ATOM 765 N N . PHE A 1 98 ? 3.083 -5.905 -13.517 1.00 97.44 98 PHE A N 1
ATOM 766 C CA . PHE A 1 98 ? 3.180 -6.444 -12.163 1.00 97.44 98 PHE A CA 1
ATOM 767 C C . PHE A 1 98 ? 1.798 -6.729 -11.564 1.00 97.44 98 PHE A C 1
ATOM 769 O O . PHE A 1 98 ? 1.511 -7.837 -11.101 1.00 97.44 98 PHE A O 1
ATOM 776 N N . HIS A 1 99 ? 0.889 -5.759 -11.663 1.00 96.06 99 HIS A N 1
ATOM 777 C CA . HIS A 1 99 ? -0.484 -5.869 -11.189 1.00 96.06 99 HIS A CA 1
ATOM 778 C C . HIS A 1 99 ? -1.296 -6.910 -11.962 1.00 96.06 99 HIS A C 1
ATOM 780 O O . HIS A 1 99 ? -2.223 -7.476 -11.392 1.00 96.06 99 HIS A O 1
ATOM 786 N N . ALA A 1 100 ? -0.940 -7.244 -13.206 1.00 96.69 100 ALA A N 1
ATOM 787 C CA . ALA A 1 100 ? -1.573 -8.336 -13.947 1.00 96.69 100 ALA A CA 1
ATOM 788 C C . ALA A 1 100 ? -1.411 -9.704 -13.268 1.00 96.69 100 ALA A C 1
ATOM 790 O O . ALA A 1 100 ? -2.237 -10.596 -13.478 1.00 96.69 100 ALA A O 1
ATOM 791 N N . VAL A 1 101 ? -0.350 -9.870 -12.477 1.00 96.94 101 VAL A N 1
ATOM 792 C CA . VAL A 1 101 ? -0.024 -11.119 -11.781 1.00 96.94 101 VAL A CA 1
ATOM 793 C C . VAL A 1 101 ? -0.322 -11.013 -10.288 1.00 96.94 101 VAL A C 1
ATOM 795 O O . VAL A 1 101 ? -0.898 -11.952 -9.730 1.00 96.94 101 VAL A O 1
ATOM 798 N N . HIS A 1 102 ? 0.046 -9.883 -9.674 1.00 96.25 102 HIS A N 1
ATOM 799 C CA . HIS A 1 102 ? 0.067 -9.701 -8.221 1.00 96.25 102 HIS A CA 1
ATOM 800 C C . HIS A 1 102 ? -0.937 -8.675 -7.672 1.00 96.25 102 HIS A C 1
ATOM 802 O O . HIS A 1 102 ? -1.072 -8.537 -6.460 1.00 96.25 102 HIS A O 1
ATOM 808 N N . GLY A 1 103 ? -1.671 -7.976 -8.544 1.00 93.44 103 GLY A N 1
ATOM 809 C CA . GLY A 1 103 ? -2.684 -6.987 -8.163 1.00 93.44 103 GLY A CA 1
ATOM 810 C C . GLY A 1 103 ? -4.099 -7.451 -8.509 1.00 93.44 103 GLY A C 1
ATOM 811 O O . GLY A 1 103 ? -4.844 -7.934 -7.661 1.00 93.44 103 GLY A O 1
ATOM 812 N N . CYS A 1 104 ? -4.474 -7.334 -9.782 1.00 94.75 104 CYS A N 1
ATOM 813 C CA . CYS A 1 104 ? -5.741 -7.812 -10.319 1.00 94.75 104 CYS A CA 1
ATOM 814 C C . CYS A 1 104 ? -5.488 -8.891 -11.377 1.00 94.75 104 CYS A C 1
ATOM 816 O O . CYS A 1 104 ? -4.934 -8.629 -12.436 1.00 94.75 104 CYS A O 1
ATOM 818 N N . THR A 1 105 ? -5.929 -10.122 -11.129 1.00 95.00 105 THR A N 1
ATOM 819 C CA . THR A 1 105 ? -5.724 -11.2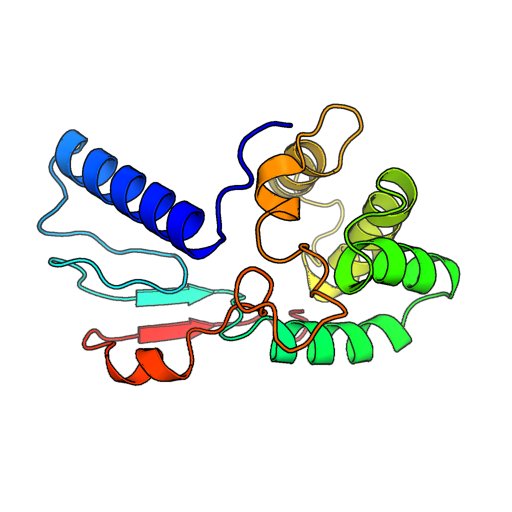28 -12.085 1.00 95.00 105 THR A CA 1
ATOM 820 C C . THR A 1 105 ? -6.838 -11.345 -13.132 1.00 95.00 105 THR A C 1
ATOM 822 O O . THR A 1 105 ? -6.755 -12.181 -14.031 1.00 95.00 105 THR A O 1
ATOM 825 N N . ILE A 1 106 ? -7.877 -10.508 -13.040 1.00 95.88 106 ILE A N 1
ATOM 826 C CA . ILE A 1 106 ? -8.998 -10.475 -13.987 1.00 95.88 106 ILE A CA 1
ATOM 827 C C . ILE A 1 106 ? -8.553 -9.777 -15.276 1.00 95.88 106 ILE A C 1
ATOM 829 O O . ILE A 1 106 ? -7.888 -8.739 -15.231 1.00 95.88 106 ILE A O 1
ATOM 833 N N . LYS A 1 107 ? -8.918 -10.355 -16.430 1.00 93.62 107 LYS A N 1
ATOM 834 C CA . LYS A 1 107 ? -8.592 -9.825 -17.760 1.00 93.62 107 LYS A CA 1
ATOM 835 C C . LYS A 1 107 ? -9.849 -9.700 -18.640 1.00 93.62 107 LYS A C 1
ATOM 837 O O . LYS A 1 107 ? -10.575 -10.687 -18.760 1.00 93.62 107 LYS A O 1
ATOM 842 N N . PRO A 1 108 ? -10.086 -8.534 -19.281 1.00 94.19 108 PRO A N 1
ATOM 843 C CA . PRO A 1 108 ? -9.350 -7.273 -19.098 1.00 94.19 108 PRO A CA 1
ATOM 844 C C . PRO A 1 108 ? -9.475 -6.754 -17.654 1.00 94.19 108 PRO A C 1
ATOM 846 O O . PRO A 1 108 ? -10.328 -7.230 -16.904 1.00 94.19 108 PRO A O 1
ATOM 849 N N . PHE A 1 109 ? -8.605 -5.823 -17.247 1.00 96.25 109 PHE A N 1
ATOM 850 C CA . PHE A 1 109 ? -8.757 -5.204 -15.929 1.00 96.25 109 PHE A CA 1
ATOM 851 C C . PHE A 1 109 ? -10.152 -4.576 -15.806 1.00 96.25 109 PHE A C 1
ATOM 853 O O . PHE A 1 109 ? -10.611 -3.957 -16.772 1.00 96.25 109 PHE A O 1
ATOM 860 N N . PRO A 1 110 ? -10.820 -4.708 -14.646 1.00 97.62 110 PRO A N 1
ATOM 861 C CA . PRO A 1 110 ? -12.051 -3.978 -14.388 1.00 97.62 110 PRO A CA 1
ATOM 862 C C . PRO A 1 110 ? -11.843 -2.470 -14.614 1.00 97.62 110 PRO A C 1
ATOM 864 O O . PRO A 1 110 ? -10.792 -1.953 -14.212 1.00 97.62 110 PRO A O 1
ATOM 867 N N . PRO A 1 111 ? -12.802 -1.755 -15.233 1.00 97.12 111 PRO A N 1
ATOM 868 C CA . PRO A 1 111 ? -12.673 -0.323 -15.509 1.00 97.12 111 PRO A CA 1
ATOM 869 C C . PRO A 1 111 ? -12.332 0.505 -14.267 1.00 97.12 111 PRO A C 1
ATOM 871 O O . PRO A 1 111 ? -11.512 1.415 -14.330 1.00 97.12 111 PRO A O 1
ATOM 874 N N . GLU A 1 112 ? -12.904 0.152 -13.119 1.00 94.69 112 GLU A N 1
ATOM 875 C CA . GLU A 1 112 ? -12.678 0.833 -11.847 1.00 94.69 112 GLU A CA 1
ATOM 876 C C . GLU A 1 112 ? -11.233 0.656 -11.364 1.00 94.69 112 GLU A C 1
ATOM 878 O O . GLU A 1 112 ? -10.639 1.587 -10.828 1.00 94.69 112 GLU A O 1
ATOM 883 N N . TYR A 1 113 ? -10.643 -0.522 -11.599 1.00 93.56 113 TYR A N 1
ATOM 884 C CA . TYR A 1 113 ? -9.271 -0.822 -11.197 1.00 93.56 113 TYR A CA 1
ATOM 885 C C . TYR A 1 113 ? -8.261 0.013 -11.985 1.00 93.56 113 TYR A C 1
ATOM 887 O O . TYR A 1 113 ? -7.387 0.651 -11.396 1.00 93.56 113 TYR A O 1
ATOM 895 N N . ILE A 1 114 ? -8.388 0.031 -13.318 1.00 95.00 114 ILE A N 1
ATOM 896 C CA . ILE A 1 114 ? -7.471 0.810 -14.156 1.00 95.00 114 ILE A CA 1
ATOM 897 C C . ILE A 1 114 ? -7.674 2.313 -13.949 1.00 95.00 114 ILE A C 1
ATOM 899 O O . ILE A 1 114 ? -6.685 3.032 -13.830 1.00 95.00 114 ILE A O 1
ATOM 903 N N . TYR A 1 115 ? -8.922 2.764 -13.776 1.00 96.25 115 TYR A N 1
ATOM 904 C CA . TYR A 1 115 ? -9.235 4.155 -13.456 1.00 96.25 115 TYR A CA 1
ATOM 905 C C . TYR A 1 115 ? -8.493 4.627 -12.199 1.00 96.25 115 TYR A C 1
ATOM 907 O O . TYR A 1 115 ? -7.865 5.683 -12.220 1.00 96.25 11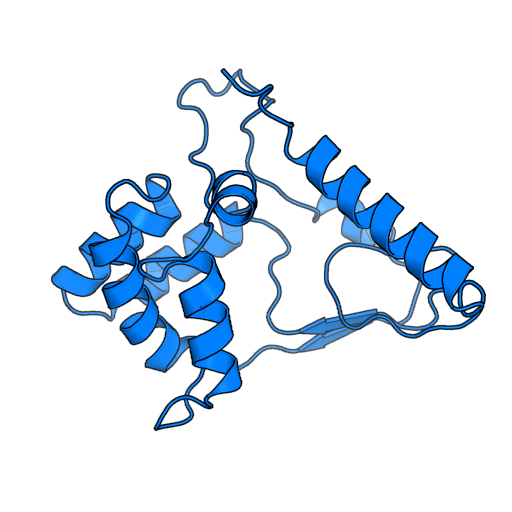5 TYR A O 1
ATOM 915 N N . THR A 1 116 ? -8.488 3.836 -11.117 1.00 92.69 116 THR A N 1
ATOM 916 C CA . THR A 1 116 ? -7.741 4.182 -9.895 1.00 92.69 116 THR A CA 1
ATOM 917 C C . THR A 1 116 ? -6.242 4.334 -10.150 1.00 92.69 116 THR A C 1
ATOM 919 O O . THR A 1 116 ? -5.641 5.282 -9.647 1.00 92.69 116 THR A O 1
ATOM 922 N N . LEU A 1 117 ? -5.628 3.446 -10.938 1.00 93.94 117 LEU A N 1
ATOM 923 C CA . LEU A 1 117 ? -4.203 3.569 -11.256 1.00 93.94 117 LEU A CA 1
ATOM 924 C C . LEU A 1 117 ? -3.919 4.800 -12.129 1.00 93.94 117 LEU A C 1
ATOM 926 O O . LEU A 1 117 ? -2.923 5.482 -11.906 1.00 93.94 117 LEU A O 1
ATOM 930 N N . GLU A 1 118 ? -4.800 5.123 -13.077 1.00 95.56 118 GLU A N 1
ATOM 931 C CA . GLU A 1 118 ? -4.674 6.306 -13.935 1.00 95.56 118 GLU A CA 1
ATOM 932 C C . GLU A 1 118 ? -4.782 7.623 -13.156 1.00 95.56 118 GLU A C 1
ATOM 934 O O . GLU A 1 118 ? -4.057 8.567 -13.470 1.00 95.56 118 GLU A O 1
ATOM 939 N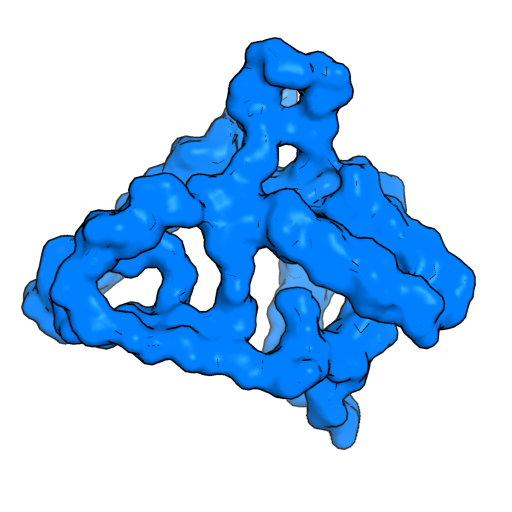 N . GLN A 1 119 ? -5.614 7.688 -12.109 1.00 95.75 119 GLN A N 1
ATOM 940 C CA . GLN A 1 119 ? -5.712 8.873 -11.243 1.00 95.75 119 GLN A CA 1
ATOM 941 C C . GLN A 1 119 ? -4.407 9.182 -10.493 1.00 95.75 119 GLN A C 1
ATOM 943 O O . GLN A 1 119 ? -4.189 10.325 -10.092 1.00 95.75 119 GLN A O 1
ATOM 948 N N . VAL A 1 120 ? -3.532 8.190 -10.305 1.00 92.12 120 VAL A N 1
ATOM 949 C CA . VAL A 1 120 ? -2.261 8.359 -9.584 1.00 92.12 120 VAL A CA 1
ATOM 950 C C . VAL A 1 120 ? -1.079 8.434 -10.549 1.00 92.12 120 VAL A C 1
ATOM 952 O O . VAL A 1 120 ? -0.274 9.358 -10.464 1.00 92.12 120 VAL A O 1
ATOM 955 N N . PHE A 1 121 ? -0.983 7.478 -11.474 1.00 92.88 121 PHE A N 1
ATOM 956 C CA . PHE A 1 121 ? 0.198 7.244 -12.312 1.00 92.88 121 PHE A CA 1
ATOM 957 C C . PHE A 1 121 ? -0.033 7.518 -13.804 1.00 92.88 121 PHE A C 1
ATOM 959 O O . PHE A 1 121 ? 0.906 7.435 -14.597 1.00 92.88 121 PHE A O 1
ATOM 966 N N . GLY A 1 122 ? -1.270 7.823 -14.204 1.00 92.38 122 GLY A N 1
ATOM 967 C CA . GLY A 1 122 ? -1.597 8.180 -15.580 1.00 92.38 122 GLY A CA 1
ATOM 968 C C . GLY A 1 122 ? -1.045 9.550 -15.979 1.00 92.38 122 GLY A C 1
ATOM 969 O O . GLY A 1 122 ? -0.5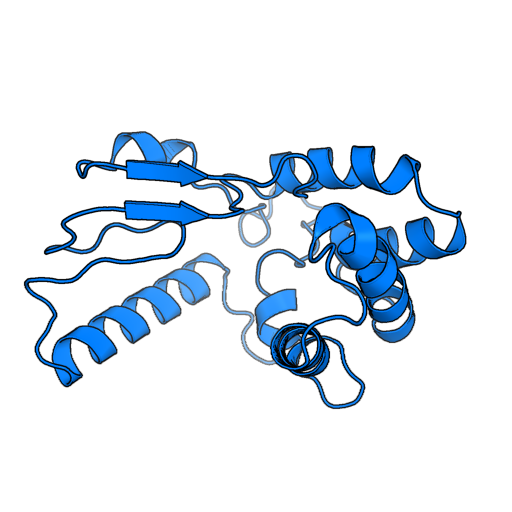60 10.319 -15.152 1.00 92.38 122 GLY A O 1
ATOM 970 N N . LEU A 1 123 ? -1.172 9.889 -17.265 1.00 91.69 123 LEU A N 1
ATOM 971 C CA . LEU A 1 123 ? -0.670 11.150 -17.835 1.00 91.69 123 LEU A CA 1
ATOM 972 C C . LEU A 1 123 ? -1.188 12.406 -17.110 1.00 91.69 123 LEU A C 1
ATOM 974 O O . LEU A 1 123 ? -0.474 13.400 -17.012 1.00 91.69 123 LEU A O 1
ATOM 978 N N . TYR A 1 124 ? -2.426 12.348 -16.616 1.00 92.69 124 TYR A N 1
ATOM 979 C CA . TYR A 1 124 ? -3.082 13.426 -15.869 1.00 92.69 124 TYR A CA 1
ATOM 980 C C . TYR A 1 124 ? -3.265 13.089 -14.382 1.00 92.69 124 TYR A C 1
ATOM 982 O O . TYR A 1 124 ? -4.018 13.768 -13.687 1.00 92.69 124 TYR A O 1
ATOM 990 N N . GLY A 1 125 ? -2.620 12.020 -13.910 1.00 92.25 125 GLY A N 1
ATOM 991 C CA . GLY A 1 125 ? -2.691 11.589 -12.522 1.00 92.25 125 GLY A CA 1
ATOM 992 C C . GLY A 1 125 ? -1.907 12.508 -11.587 1.00 92.25 125 GLY A C 1
ATOM 993 O O . GLY A 1 125 ? -1.059 13.295 -12.014 1.00 92.25 125 GLY A O 1
ATOM 994 N N . ASN A 1 126 ? -2.187 12.403 -10.290 1.00 90.81 126 ASN A N 1
ATOM 995 C CA . ASN A 1 126 ? -1.484 13.149 -9.254 1.00 90.81 126 ASN A CA 1
ATOM 996 C C . ASN A 1 126 ? -0.799 12.190 -8.262 1.00 90.81 126 ASN A C 1
ATOM 998 O O . ASN A 1 126 ? -1.456 11.681 -7.349 1.00 90.81 126 ASN A O 1
ATOM 1002 N N . PRO A 1 127 ? 0.526 11.984 -8.374 1.00 87.69 127 PRO A N 1
ATOM 1003 C CA . PRO A 1 127 ? 1.249 11.072 -7.499 1.00 87.69 127 PRO A CA 1
ATOM 1004 C C . PRO A 1 127 ? 1.628 11.690 -6.145 1.00 87.69 127 PRO A C 1
ATOM 1006 O O . PRO A 1 127 ? 2.290 11.012 -5.369 1.00 87.69 127 PRO A O 1
ATOM 1009 N N . THR A 1 128 ? 1.238 12.934 -5.824 1.00 87.44 128 THR A N 1
ATOM 1010 C CA . THR A 1 128 ? 1.713 13.666 -4.625 1.00 87.44 128 THR A CA 1
ATOM 1011 C C . THR A 1 128 ? 1.572 12.849 -3.338 1.00 87.44 128 THR A C 1
ATOM 1013 O O . THR A 1 128 ? 2.544 12.676 -2.606 1.00 87.44 128 THR A O 1
ATOM 1016 N N . VAL A 1 129 ? 0.389 12.282 -3.081 1.00 84.75 129 VAL A N 1
ATOM 1017 C CA . VAL A 1 129 ? 0.139 11.478 -1.870 1.00 84.75 129 VAL A CA 1
ATOM 1018 C C . VAL A 1 129 ? 0.921 10.162 -1.903 1.00 84.75 129 VAL A C 1
ATOM 1020 O O . VAL A 1 129 ? 1.506 9.761 -0.899 1.00 84.75 129 VAL A O 1
ATOM 1023 N N . ALA A 1 130 ? 0.978 9.499 -3.061 1.00 84.38 130 ALA A N 1
ATOM 1024 C CA . ALA A 1 130 ? 1.715 8.247 -3.214 1.00 84.38 130 ALA A CA 1
ATOM 1025 C C . ALA A 1 130 ? 3.228 8.446 -2.998 1.00 84.38 130 ALA A C 1
ATOM 1027 O O . ALA A 1 130 ? 3.864 7.633 -2.325 1.00 84.38 130 ALA A O 1
ATOM 1028 N N . ALA A 1 131 ? 3.775 9.553 -3.512 1.00 82.94 131 ALA A N 1
ATOM 1029 C CA . ALA A 1 131 ? 5.175 9.953 -3.400 1.00 82.94 131 ALA A CA 1
ATOM 1030 C C . ALA A 1 131 ? 5.578 10.338 -1.970 1.00 82.94 131 ALA A C 1
ATOM 1032 O O . ALA A 1 131 ? 6.692 10.038 -1.555 1.00 82.94 131 ALA A O 1
ATOM 1033 N N . ALA A 1 132 ? 4.684 10.988 -1.219 1.00 79.69 132 ALA A N 1
ATOM 1034 C CA . ALA A 1 132 ? 4.925 11.359 0.177 1.00 79.69 132 ALA A CA 1
ATOM 1035 C C . ALA A 1 132 ? 4.797 10.165 1.146 1.00 79.69 132 ALA A C 1
ATOM 1037 O O . ALA A 1 132 ? 5.338 10.186 2.250 1.00 79.69 132 ALA A O 1
ATOM 1038 N N . GLY A 1 133 ? 4.067 9.120 0.744 1.00 77.69 133 GLY A N 1
ATOM 1039 C CA . GLY A 1 133 ? 3.784 7.945 1.562 1.00 77.69 133 GLY A CA 1
ATOM 1040 C C . GLY A 1 133 ? 4.746 6.780 1.325 1.00 77.69 133 GLY A C 1
ATOM 1041 O O . GLY A 1 133 ? 5.926 6.830 1.668 1.00 77.69 133 GLY A O 1
ATOM 1042 N N . ILE A 1 134 ? 4.199 5.684 0.793 1.00 76.25 134 ILE A N 1
ATOM 1043 C CA . ILE A 1 134 ? 4.877 4.382 0.664 1.00 76.25 134 ILE A CA 1
ATOM 1044 C C . ILE A 1 134 ? 5.962 4.400 -0.424 1.00 76.25 134 ILE A C 1
ATOM 1046 O O . ILE A 1 134 ? 6.930 3.655 -0.317 1.00 76.25 134 ILE A O 1
ATOM 1050 N N . LEU A 1 135 ? 5.832 5.261 -1.441 1.00 78.62 135 LEU A N 1
ATOM 1051 C CA . LEU A 1 135 ? 6.805 5.370 -2.537 1.00 78.62 135 LEU A CA 1
ATOM 1052 C C . LEU A 1 135 ? 7.904 6.403 -2.261 1.00 78.62 135 LEU A C 1
ATOM 1054 O O . LEU A 1 135 ? 8.698 6.714 -3.147 1.00 78.62 135 LEU A O 1
ATOM 1058 N N . GLN A 1 136 ? 7.958 6.959 -1.051 1.00 80.38 136 GLN A N 1
ATOM 1059 C CA . GLN A 1 136 ? 8.998 7.907 -0.684 1.00 80.38 136 GLN A CA 1
ATOM 1060 C C . GLN A 1 136 ? 10.353 7.193 -0.595 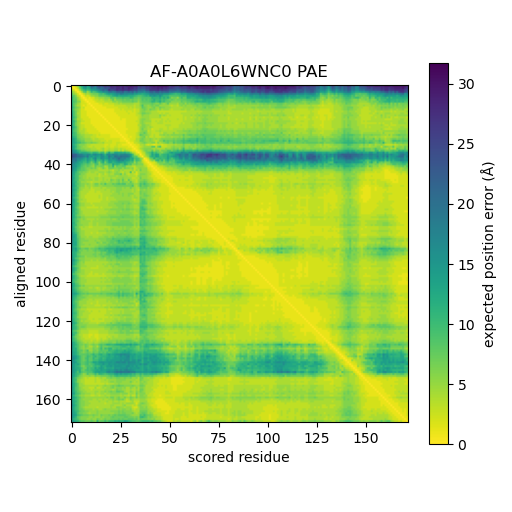1.00 80.38 136 GLN A C 1
ATOM 1062 O O . GLN A 1 136 ? 10.498 6.194 0.114 1.00 80.38 136 GLN A O 1
ATOM 1067 N N . LYS A 1 137 ? 11.370 7.731 -1.279 1.00 77.31 137 LYS A N 1
ATOM 1068 C CA . LYS A 1 137 ? 12.746 7.240 -1.143 1.00 77.31 137 LYS A CA 1
ATOM 1069 C C . LYS A 1 137 ? 13.233 7.482 0.292 1.00 77.31 137 LYS A C 1
ATOM 1071 O O . LYS A 1 137 ? 13.133 8.596 0.807 1.00 77.31 137 LYS A O 1
ATOM 1076 N N . GLU A 1 138 ? 13.787 6.443 0.911 1.00 74.44 138 GLU A N 1
ATOM 1077 C CA . GLU A 1 138 ? 14.447 6.555 2.216 1.00 74.44 138 GLU A CA 1
ATOM 1078 C C . GLU A 1 138 ? 15.676 7.476 2.121 1.00 74.44 138 GLU A C 1
ATOM 1080 O O . GLU A 1 138 ? 16.358 7.521 1.092 1.00 74.44 138 GLU A O 1
ATOM 1085 N N . SER A 1 139 ? 15.956 8.224 3.191 1.00 70.88 139 SER A N 1
ATOM 1086 C CA . SER A 1 139 ? 17.166 9.047 3.255 1.00 70.88 139 SER A CA 1
ATOM 1087 C C . SER A 1 139 ? 18.422 8.182 3.239 1.00 70.88 139 SER A C 1
ATOM 1089 O O . SER A 1 139 ? 18.489 7.138 3.883 1.00 70.88 139 SER A O 1
ATOM 1091 N N . GLU A 1 140 ? 19.446 8.652 2.530 1.00 74.31 140 GLU A N 1
ATOM 1092 C CA . GLU A 1 140 ? 20.785 8.055 2.572 1.00 74.31 140 GLU A CA 1
ATOM 1093 C C . GLU A 1 140 ? 21.510 8.383 3.891 1.00 74.31 140 GLU A C 1
ATOM 1095 O O . GLU A 1 140 ? 22.463 7.698 4.257 1.00 74.31 140 GLU A O 1
ATOM 1100 N N . ASP A 1 141 ? 21.051 9.400 4.637 1.00 77.62 141 ASP A N 1
ATOM 1101 C CA . ASP A 1 141 ? 21.518 9.669 5.997 1.00 77.62 141 ASP A CA 1
ATOM 1102 C C . ASP A 1 141 ? 20.645 8.915 7.004 1.00 77.62 141 ASP A C 1
ATOM 1104 O O . ASP A 1 141 ? 19.528 9.323 7.314 1.00 77.62 141 ASP A O 1
ATOM 1108 N N . HIS A 1 142 ? 21.176 7.832 7.572 1.00 68.62 142 HIS A N 1
ATOM 1109 C CA . HIS A 1 142 ? 20.485 7.022 8.582 1.00 68.62 142 HIS A CA 1
ATOM 1110 C C . HIS A 1 142 ? 20.140 7.775 9.882 1.00 68.62 142 HIS A C 1
ATOM 1112 O O . HIS A 1 142 ? 19.425 7.236 10.727 1.00 68.62 142 HIS A O 1
ATOM 1118 N N . ARG A 1 143 ? 20.652 8.998 10.073 1.00 74.62 143 ARG A N 1
ATOM 1119 C CA . ARG A 1 143 ? 20.302 9.868 11.209 1.00 74.62 143 ARG A CA 1
ATOM 1120 C C . ARG A 1 143 ? 19.066 10.723 10.933 1.00 74.62 143 ARG A C 1
ATOM 1122 O O . ARG A 1 143 ? 18.518 11.297 11.870 1.00 74.62 143 ARG A O 1
ATOM 1129 N N . ASP A 1 144 ? 18.641 10.826 9.676 1.00 71.75 144 ASP A N 1
ATOM 1130 C CA . ASP A 1 144 ? 17.443 11.560 9.292 1.00 71.75 144 ASP A CA 1
ATOM 1131 C C . ASP A 1 144 ? 16.191 10.723 9.586 1.00 71.75 144 ASP A C 1
ATOM 1133 O O . ASP A 1 144 ? 15.754 9.884 8.795 1.00 71.75 144 ASP A O 1
ATOM 1137 N N . GLU A 1 145 ? 15.605 10.954 10.759 1.00 69.19 145 GLU A N 1
ATOM 1138 C CA . GLU A 1 145 ? 14.403 10.238 11.182 1.00 69.19 145 GLU A CA 1
ATOM 1139 C C . GLU A 1 145 ? 13.155 10.625 10.379 1.00 69.19 145 GLU A C 1
ATOM 1141 O O . GLU A 1 145 ? 12.236 9.813 10.274 1.00 69.19 145 GLU A O 1
ATOM 1146 N N . SER A 1 146 ? 13.140 11.809 9.752 1.00 65.94 146 SER A N 1
ATOM 1147 C CA . SER A 1 146 ? 11.982 12.325 9.005 1.00 65.94 146 SER A CA 1
ATOM 1148 C C . SER A 1 146 ? 11.659 11.508 7.749 1.00 65.94 146 SER A C 1
ATOM 1150 O O . SER A 1 146 ? 10.547 11.567 7.223 1.00 65.94 146 SER A O 1
ATOM 1152 N N . ARG A 1 147 ? 12.626 10.707 7.288 1.00 69.38 147 ARG A N 1
ATOM 1153 C CA . ARG A 1 147 ? 12.538 9.858 6.094 1.00 69.38 147 ARG A CA 1
ATOM 1154 C C . ARG A 1 147 ? 12.698 8.371 6.394 1.00 69.38 147 ARG A C 1
ATOM 1156 O O . ARG A 1 147 ? 12.869 7.583 5.461 1.00 69.38 147 ARG A O 1
ATOM 1163 N N . LYS A 1 148 ? 12.610 7.963 7.667 1.00 75.44 148 LYS A N 1
ATOM 1164 C CA . LYS A 1 148 ? 12.522 6.540 8.031 1.00 75.44 148 LYS A CA 1
ATOM 1165 C C . LYS A 1 148 ? 11.314 5.906 7.356 1.00 75.44 148 LYS A C 1
ATOM 1167 O O . LYS A 1 148 ? 10.279 6.551 7.182 1.00 75.44 148 LYS A O 1
ATOM 1172 N N . ARG A 1 149 ? 11.416 4.636 6.974 1.00 82.19 149 ARG A N 1
ATOM 1173 C CA . ARG A 1 149 ? 10.290 3.881 6.406 1.00 82.19 149 ARG A CA 1
ATOM 1174 C C . ARG A 1 149 ? 9.215 3.587 7.449 1.00 82.19 149 ARG A C 1
ATOM 1176 O O . ARG A 1 149 ? 9.485 3.447 8.637 1.00 82.19 149 ARG A O 1
ATOM 1183 N N . TRP A 1 150 ? 7.972 3.517 6.985 1.00 86.06 150 TRP A N 1
ATOM 1184 C CA . TRP A 1 150 ? 6.811 3.359 7.851 1.00 86.06 150 TRP A CA 1
ATOM 1185 C C . TRP A 1 150 ? 6.672 1.918 8.341 1.00 86.06 150 TRP A C 1
ATOM 1187 O O . TRP A 1 150 ? 6.845 0.967 7.574 1.00 86.06 150 TRP A O 1
ATOM 1197 N N . SER A 1 151 ? 6.302 1.768 9.609 1.00 87.12 151 SER A N 1
ATOM 1198 C CA . SER A 1 151 ? 5.942 0.497 10.229 1.00 87.12 151 SER A CA 1
ATOM 1199 C C . SER A 1 151 ? 4.930 0.741 11.342 1.00 87.12 151 SER A C 1
ATOM 1201 O O . SER A 1 151 ? 5.011 1.747 12.042 1.00 87.12 151 SER A O 1
ATOM 1203 N N . ILE A 1 152 ? 3.991 -0.188 11.511 1.00 88.44 152 ILE A N 1
ATOM 1204 C CA . ILE A 1 152 ? 3.026 -0.195 12.624 1.00 88.44 152 ILE A CA 1
ATOM 1205 C C . ILE A 1 152 ? 3.213 -1.413 13.540 1.00 88.44 152 ILE A C 1
ATOM 1207 O O . ILE A 1 152 ? 2.417 -1.636 14.450 1.00 88.44 152 ILE A O 1
ATOM 1211 N N . ILE A 1 153 ? 4.239 -2.236 13.287 1.00 92.81 153 ILE A N 1
ATOM 1212 C CA . ILE A 1 153 ? 4.439 -3.547 13.930 1.00 92.81 153 ILE A CA 1
ATOM 1213 C C . ILE A 1 153 ? 4.446 -3.444 15.461 1.00 92.81 153 ILE A C 1
ATOM 1215 O O . ILE A 1 153 ? 3.812 -4.251 16.139 1.00 92.81 153 ILE A O 1
ATOM 1219 N N . ASP A 1 154 ? 5.120 -2.435 16.004 1.00 91.88 154 ASP A N 1
ATOM 1220 C CA . ASP A 1 154 ? 5.229 -2.158 17.439 1.00 91.88 154 ASP A CA 1
ATOM 1221 C C . ASP A 1 154 ? 3.892 -1.748 18.083 1.00 91.88 154 ASP A C 1
ATOM 1223 O O . ASP A 1 154 ? 3.673 -1.962 19.278 1.00 91.88 154 ASP A O 1
ATOM 1227 N N . ARG A 1 155 ? 2.965 -1.208 17.286 1.00 89.44 155 ARG A N 1
ATOM 1228 C CA . ARG A 1 155 ? 1.631 -0.771 17.716 1.00 89.44 155 ARG A CA 1
ATOM 1229 C C . ARG A 1 155 ? 0.535 -1.800 17.454 1.00 89.44 155 ARG A C 1
ATOM 1231 O O . ARG A 1 155 ? -0.534 -1.677 18.049 1.00 89.44 155 ARG A O 1
ATOM 1238 N N . LEU A 1 156 ? 0.777 -2.848 16.661 1.00 90.38 156 LEU A N 1
ATOM 1239 C CA . LEU A 1 156 ? -0.189 -3.941 16.453 1.00 90.38 156 LEU A CA 1
ATOM 1240 C C . LEU A 1 156 ? -0.721 -4.555 17.767 1.00 90.38 156 LEU A C 1
ATOM 1242 O O . LEU A 1 156 ? -1.929 -4.800 17.840 1.00 90.38 156 LEU A O 1
ATOM 1246 N N . PRO A 1 157 ? 0.084 -4.731 18.843 1.00 93.00 157 PRO A N 1
ATOM 1247 C CA . PRO A 1 157 ? -0.418 -5.209 20.132 1.00 93.00 157 PRO A CA 1
ATOM 1248 C C . PRO A 1 157 ? -1.449 -4.293 20.801 1.00 93.00 157 PRO A C 1
ATOM 1250 O O . PRO A 1 157 ? -2.006 -4.678 21.826 1.00 93.00 157 PRO A O 1
ATOM 1253 N N . GLN A 1 158 ? -1.696 -3.083 20.288 1.00 90.12 158 GLN A N 1
ATOM 1254 C CA . GLN A 1 158 ? -2.703 -2.147 20.800 1.00 90.12 158 GLN A CA 1
ATOM 1255 C C . GLN A 1 158 ? -4.098 -2.397 20.208 1.00 90.12 158 GLN A C 1
ATOM 1257 O O . GLN A 1 158 ? -5.078 -1.877 20.738 1.00 90.12 158 GLN A O 1
ATOM 1262 N N . ILE A 1 159 ? -4.221 -3.206 19.152 1.00 88.56 159 ILE A N 1
ATOM 1263 C CA . ILE A 1 159 ? -5.517 -3.558 18.566 1.00 88.56 159 ILE A CA 1
ATOM 1264 C C . ILE A 1 159 ? -6.284 -4.449 19.559 1.00 88.56 159 ILE A C 1
ATOM 1266 O O . ILE A 1 159 ? -5.779 -5.467 20.034 1.00 88.56 159 ILE A O 1
ATOM 1270 N N . ARG A 1 160 ? -7.507 -4.038 19.919 1.00 89.81 160 ARG A N 1
ATOM 1271 C CA . ARG A 1 160 ? -8.363 -4.728 20.913 1.00 89.81 160 ARG A CA 1
ATOM 1272 C C . ARG A 1 160 ? -9.619 -5.360 20.319 1.00 89.81 160 ARG A C 1
ATOM 1274 O O . ARG A 1 160 ? -10.300 -6.116 21.004 1.00 89.81 160 ARG A O 1
ATOM 1281 N N . VAL A 1 161 ? -9.943 -5.034 19.072 1.00 89.44 161 VAL A N 1
ATOM 1282 C CA . VAL A 1 161 ? -11.139 -5.532 18.388 1.00 89.44 161 VAL A CA 1
ATOM 1283 C C . VAL A 1 161 ? -10.840 -6.837 17.647 1.00 89.44 161 VAL A C 1
ATOM 1285 O O . VAL A 1 161 ? -9.696 -7.058 17.234 1.00 89.44 161 VAL A O 1
ATOM 1288 N N . PRO A 1 162 ? -11.850 -7.693 17.410 1.00 93.44 162 PRO A N 1
ATOM 1289 C CA . PRO A 1 162 ? -11.703 -8.816 16.495 1.00 93.44 162 PRO A CA 1
ATOM 1290 C C . PRO A 1 162 ? -11.186 -8.337 15.136 1.00 93.44 162 PRO A C 1
ATOM 1292 O O . PRO A 1 162 ? -11.775 -7.442 14.518 1.00 93.44 162 PRO A O 1
ATOM 1295 N N . THR A 1 163 ? -10.082 -8.934 14.694 1.00 92.44 163 THR A N 1
ATOM 1296 C CA . THR A 1 163 ? -9.384 -8.562 13.461 1.00 92.44 163 THR A CA 1
ATOM 1297 C C . THR A 1 163 ? -9.347 -9.748 12.512 1.00 92.44 163 THR A C 1
ATOM 1299 O O . THR A 1 163 ? -8.958 -10.845 12.911 1.00 92.44 163 THR A O 1
ATOM 1302 N N . PHE A 1 164 ? -9.744 -9.529 11.262 1.00 93.88 164 PHE A N 1
ATOM 1303 C CA . PHE A 1 164 ? -9.618 -10.499 10.181 1.00 93.88 164 PHE A CA 1
ATOM 1304 C C . PHE A 1 164 ? -8.571 -10.011 9.181 1.00 93.88 164 PHE A C 1
ATOM 1306 O O . PHE A 1 164 ? -8.638 -8.869 8.729 1.00 93.88 164 PHE A O 1
ATOM 1313 N N . VAL A 1 165 ? -7.614 -10.875 8.846 1.00 93.31 165 VAL A N 1
ATOM 1314 C CA . VAL A 1 165 ? -6.573 -10.602 7.849 1.00 93.31 165 VAL A CA 1
ATOM 1315 C C . VAL A 1 165 ? -6.813 -11.508 6.652 1.00 93.31 165 VAL A C 1
ATOM 1317 O O . VAL A 1 165 ? -6.991 -12.716 6.821 1.00 93.31 165 VAL A O 1
ATOM 1320 N N . ILE A 1 166 ? -6.835 -10.928 5.455 1.00 93.56 166 ILE A N 1
ATOM 1321 C CA . ILE A 1 166 ? -7.044 -11.656 4.205 1.00 93.56 166 ILE A CA 1
ATOM 1322 C C . ILE A 1 166 ? -6.123 -11.127 3.107 1.00 93.56 166 ILE A C 1
ATOM 1324 O O . ILE A 1 166 ? -6.017 -9.921 2.887 1.00 93.56 166 ILE A O 1
ATOM 1328 N N . ASN A 1 167 ? -5.505 -12.058 2.383 1.00 92.75 167 ASN A N 1
ATOM 1329 C CA . ASN A 1 167 ? -4.619 -11.779 1.262 1.00 92.75 167 ASN A CA 1
ATOM 1330 C C . ASN A 1 167 ? -4.879 -12.773 0.130 1.00 92.75 167 ASN A C 1
ATOM 1332 O O . ASN A 1 167 ? -5.266 -13.926 0.357 1.00 92.75 167 ASN A O 1
ATOM 1336 N N . GLY A 1 168 ? -4.633 -12.331 -1.099 1.00 91.94 168 GLY A N 1
ATOM 1337 C CA . GLY A 1 168 ? -4.579 -13.222 -2.251 1.00 91.94 168 GLY A CA 1
ATOM 1338 C C . GLY A 1 168 ? -3.346 -14.130 -2.212 1.00 91.94 168 GLY A C 1
ATOM 1339 O O . GLY A 1 168 ? -2.277 -13.745 -1.755 1.00 91.94 168 GLY A O 1
ATOM 1340 N N . ARG A 1 169 ? -3.444 -15.339 -2.781 1.00 94.38 169 ARG A N 1
ATOM 1341 C CA . ARG A 1 169 ? -2.284 -16.248 -2.914 1.00 94.38 169 ARG A CA 1
ATOM 1342 C C . ARG A 1 169 ? -1.130 -15.642 -3.728 1.00 94.38 169 ARG A C 1
ATOM 1344 O O . ARG A 1 169 ? 0.009 -16.065 -3.570 1.00 94.38 169 ARG A O 1
ATOM 1351 N N . LYS A 1 170 ? -1.447 -14.729 -4.647 1.00 93.38 170 LYS A N 1
ATOM 1352 C CA . LYS A 1 170 ? -0.479 -14.037 -5.506 1.00 93.38 170 LYS A CA 1
ATOM 1353 C C . LYS A 1 170 ? -0.270 -12.577 -5.096 1.00 93.38 170 LYS A C 1
ATOM 1355 O O . LYS A 1 170 ? 0.298 -11.846 -5.886 1.00 93.38 170 LYS A O 1
ATOM 1360 N N . ASP A 1 171 ? -0.777 -12.156 -3.945 1.00 92.25 171 ASP A N 1
ATOM 1361 C CA . ASP A 1 171 ? -0.708 -10.761 -3.501 1.00 92.25 171 ASP A CA 1
ATOM 1362 C C . ASP A 1 171 ? 0.743 -10.270 -3.345 1.00 92.25 171 ASP A C 1
ATOM 1364 O O . ASP A 1 171 ? 1.648 -11.093 -3.171 1.00 92.25 171 ASP A O 1
ATOM 1368 N N . HIS A 1 172 ? 0.941 -8.956 -3.460 1.00 87.44 172 HIS A N 1
ATOM 1369 C CA . HIS A 1 172 ? 2.250 -8.291 -3.444 1.00 87.44 172 HIS A CA 1
ATOM 1370 C C . HIS A 1 172 ? 2.660 -7.802 -2.049 1.00 87.44 172 HIS A C 1
ATOM 1372 O O . HIS A 1 172 ? 1.785 -7.324 -1.294 1.00 87.44 172 HIS A O 1
#

Mean predicted aligned error: 5.65 Å

pLDDT: mean 86.94, std 11.65, range [30.64, 98.19]

Solvent-accessible surface area (backbone atoms only — not comparable to full-atom values): 9992 Å² total; per-residue (Å²): 128,80,83,81,71,44,53,65,59,50,51,50,49,54,50,53,51,51,53,50,50,30,55,74,69,73,38,50,76,63,48,75,52,81,57,78,97,78,82,60,80,43,57,63,42,42,35,36,63,75,72,75,59,29,50,65,60,44,50,53,47,41,62,58,60,42,70,80,48,59,71,73,37,35,52,14,41,44,33,22,60,67,58,37,45,76,43,49,70,52,16,40,57,20,44,54,61,49,26,48,65,32,66,50,74,58,82,74,67,55,70,70,60,53,48,58,49,35,52,35,52,33,98,86,27,58,43,64,67,52,45,57,49,86,28,39,49,63,54,91,51,87,82,49,69,82,37,57,76,58,66,48,67,91,54,54,84,70,66,84,52,61,69,47,80,51,69,60,98,51,52,110

Radius of gyration: 17.48 Å; Cα contacts (8 Å, |Δi|>4): 193; chains: 1; bounding box: 45×41×40 Å

Foldseek 3Di:
DPPQDFQVNVVVVVVVVVCVVCVVVVNLQDDEDADDDDDHHNHAEYEDELDDQWLVVVVVVCVVLLVVDDPLLSVLCCCFQAVQCPDLVSVLVSVVVLCCQANDVDPPPDPVVVVVSCLQRNPPHPVPSVSSASRPHADPPPVPPSRDTDHCPVVPVVDDHHYHYDYDPRHD

Secondary structure (DSSP, 8-state):
------HHHHHHHHHHHHHHHHHHTT-TTSEEEESSS---TTEEEEEEES--SBHHHHHHHHHHHHTTS-HHHHHHHIIIIITTSSSHHHHHHHHHHHHHHHT--SSSPPHHHHHHHHHHHSTT---HHHHHTTTPPPPSSTT-GGGPPPB-TTTGGG--S-EEEE--TT--